Protein AF-A0AAV9CMZ0-F1 (afdb_monomer_lite)

Sequence (146 aa):
MSKTIPIWACVLNRAIANYRRRMGGDGQQDDRLGTISLEMLHWDISLHLPLWVSKTEAASIEDRLEEWTKNLEASGADIASLTLFLKKPLRSLWISQRTVIWLNEVPDHDSWSFTPLILVSTLRWQRSETTDNFRVQLALYTWCRR

InterPro domains:
  IPR007306 tRNA A64-2'-O-ribosylphosphate transferase [PTHR31811] (1-126)
  IPR033449 Rit1, N-terminal domain [PF17184] (1-129)

Radius of gyration: 18.31 Å; chains: 1; bounding box: 62×40×31 Å

Structure (mmCIF, N/CA/C/O backbone):
data_AF-A0AAV9CMZ0-F1
#
_entry.id   AF-A0AAV9CMZ0-F1
#
loop_
_atom_site.group_PDB
_atom_site.id
_atom_site.type_symbol
_atom_site.label_atom_id
_atom_site.label_alt_id
_atom_site.label_comp_id
_atom_site.label_asym_id
_atom_site.label_entity_id
_atom_site.label_seq_id
_atom_site.pdbx_PDB_ins_code
_atom_site.Cartn_x
_atom_site.Cartn_y
_atom_site.Cartn_z
_atom_site.occupancy
_atom_site.B_iso_or_equiv
_atom_site.auth_seq_id
_atom_site.auth_comp_id
_atom_site.auth_asym_id
_atom_site.auth_atom_id
_atom_site.pdbx_PDB_model_num
ATOM 1 N N . MET A 1 1 ? -16.901 2.879 1.163 1.00 55.03 1 MET A N 1
ATOM 2 C CA . MET A 1 1 ? -15.944 3.326 0.122 1.00 55.03 1 MET A CA 1
ATOM 3 C C . MET A 1 1 ? -14.558 3.676 0.675 1.00 55.03 1 MET A C 1
ATOM 5 O O . MET A 1 1 ? -13.573 3.414 0.005 1.00 55.03 1 MET A O 1
ATOM 9 N N . SER A 1 2 ? -14.433 4.206 1.896 1.00 64.75 2 SER A N 1
ATOM 10 C CA . SER A 1 2 ? -13.152 4.719 2.425 1.00 64.75 2 SER A CA 1
ATOM 11 C C . SER A 1 2 ? -12.068 3.669 2.720 1.00 64.75 2 SER A C 1
ATOM 13 O O . SER A 1 2 ? -10.914 4.048 2.877 1.00 64.75 2 SER A O 1
ATOM 15 N N . LYS A 1 3 ? -12.423 2.376 2.812 1.00 77.94 3 LYS A N 1
ATOM 16 C CA . LYS A 1 3 ? -11.496 1.260 3.098 1.00 77.94 3 LYS A CA 1
ATOM 17 C C . LYS A 1 3 ? -10.868 0.670 1.831 1.00 77.94 3 LYS A C 1
ATOM 19 O O . LYS A 1 3 ? -9.840 0.025 1.903 1.00 77.94 3 LYS A O 1
ATOM 24 N N . THR A 1 4 ? -11.454 0.904 0.661 1.00 87.25 4 THR A N 1
ATOM 25 C CA . THR A 1 4 ? -10.975 0.320 -0.600 1.00 87.25 4 THR A CA 1
ATOM 26 C C . THR A 1 4 ? -9.625 0.906 -1.014 1.00 87.25 4 THR A C 1
ATOM 28 O O . THR A 1 4 ? -8.758 0.194 -1.500 1.00 87.25 4 THR A O 1
ATOM 31 N N . ILE A 1 5 ? -9.416 2.196 -0.765 1.00 89.25 5 ILE A N 1
ATOM 32 C CA . ILE A 1 5 ? -8.190 2.894 -1.159 1.00 89.25 5 ILE A CA 1
ATOM 33 C C . ILE A 1 5 ? -6.948 2.423 -0.382 1.00 89.25 5 ILE A C 1
ATOM 35 O O . ILE A 1 5 ? -5.967 2.099 -1.046 1.00 89.25 5 ILE A O 1
ATOM 39 N N . PRO A 1 6 ? -6.941 2.307 0.965 1.00 90.44 6 PRO A N 1
ATOM 40 C CA . PRO A 1 6 ? -5.787 1.739 1.672 1.00 90.44 6 PRO A CA 1
ATOM 41 C C . PRO A 1 6 ? -5.503 0.292 1.280 1.00 90.44 6 PRO A C 1
ATOM 43 O O . PRO A 1 6 ? -4.342 -0.101 1.219 1.00 90.44 6 PRO A O 1
ATOM 46 N N . ILE A 1 7 ? -6.549 -0.490 0.991 1.00 93.25 7 ILE A N 1
ATOM 47 C CA . ILE A 1 7 ? -6.402 -1.870 0.522 1.00 93.25 7 ILE A CA 1
ATOM 48 C C . ILE A 1 7 ? -5.619 -1.884 -0.790 1.00 93.25 7 ILE A C 1
ATOM 50 O O . ILE A 1 7 ? -4.578 -2.526 -0.872 1.00 93.25 7 ILE A O 1
ATOM 54 N N . TRP A 1 8 ? -6.064 -1.131 -1.797 1.00 93.88 8 TRP A N 1
ATOM 55 C CA . TRP A 1 8 ? -5.387 -1.104 -3.095 1.00 93.88 8 TRP A CA 1
ATOM 56 C C . TRP A 1 8 ? -4.019 -0.422 -3.055 1.00 93.88 8 TRP A C 1
ATOM 58 O O . TRP A 1 8 ? -3.129 -0.833 -3.791 1.00 93.88 8 TRP A O 1
ATOM 68 N N . ALA A 1 9 ? -3.808 0.553 -2.167 1.00 93.44 9 ALA A N 1
ATOM 69 C CA . ALA A 1 9 ? -2.478 1.103 -1.909 1.00 93.44 9 ALA A CA 1
ATOM 70 C C . ALA A 1 9 ? -1.518 0.014 -1.397 1.00 93.44 9 ALA A C 1
ATOM 72 O O . ALA A 1 9 ? -0.404 -0.110 -1.900 1.00 93.44 9 ALA A O 1
ATOM 73 N N . CYS A 1 10 ? -1.971 -0.824 -0.458 1.00 94.50 10 CYS A N 1
ATOM 74 C CA . CYS A 1 10 ? -1.197 -1.957 0.048 1.00 94.50 10 CYS A CA 1
ATOM 75 C C . CYS A 1 10 ? -0.935 -3.008 -1.045 1.00 94.50 10 CYS A C 1
ATOM 77 O O . CYS A 1 10 ? 0.202 -3.449 -1.206 1.00 94.50 10 CYS A O 1
ATOM 79 N N . VAL A 1 11 ? -1.950 -3.358 -1.844 1.00 95.69 11 VAL A N 1
ATOM 80 C CA . VAL A 1 11 ? -1.809 -4.293 -2.978 1.00 95.69 11 VAL A CA 1
ATOM 81 C C . VAL A 1 11 ? -0.782 -3.780 -3.995 1.00 95.69 11 VAL A C 1
ATOM 83 O O . VAL A 1 11 ? 0.095 -4.533 -4.414 1.00 95.69 11 VAL A O 1
ATOM 86 N N . LEU A 1 12 ? -0.824 -2.490 -4.346 1.00 94.12 12 LEU A N 1
ATOM 87 C CA . LEU A 1 12 ? 0.163 -1.871 -5.236 1.00 94.12 12 LEU A CA 1
ATOM 88 C C . LEU A 1 12 ? 1.571 -1.899 -4.636 1.00 94.12 12 LEU A C 1
ATOM 90 O O . LEU A 1 12 ? 2.521 -2.265 -5.327 1.00 94.12 12 LEU A O 1
ATOM 94 N N . ASN A 1 13 ? 1.717 -1.573 -3.348 1.00 94.62 13 ASN A N 1
ATOM 95 C CA . ASN A 1 13 ? 3.014 -1.639 -2.676 1.00 94.62 13 ASN A CA 1
ATOM 96 C C . ASN A 1 13 ? 3.585 -3.063 -2.696 1.00 94.62 13 ASN A C 1
ATOM 98 O O . ASN A 1 13 ? 4.781 -3.224 -2.936 1.00 94.62 13 ASN A O 1
ATOM 102 N N . ARG A 1 14 ? 2.747 -4.087 -2.486 1.00 94.44 14 ARG A N 1
ATOM 103 C CA . ARG A 1 14 ? 3.143 -5.501 -2.564 1.00 94.44 14 ARG A CA 1
ATOM 104 C C . ARG A 1 14 ? 3.559 -5.903 -3.976 1.00 94.44 14 ARG A C 1
ATOM 106 O O . ARG A 1 14 ? 4.624 -6.495 -4.130 1.00 94.44 14 ARG A O 1
ATOM 113 N N . ALA A 1 15 ? 2.786 -5.527 -4.994 1.00 93.50 15 ALA A N 1
ATOM 114 C CA . ALA A 1 15 ? 3.110 -5.814 -6.392 1.00 93.50 15 ALA A CA 1
ATOM 115 C C . ALA A 1 15 ? 4.442 -5.169 -6.815 1.00 93.50 15 ALA A C 1
ATOM 117 O O . ALA A 1 15 ? 5.286 -5.818 -7.430 1.00 93.50 15 ALA A O 1
ATOM 118 N N . ILE A 1 16 ? 4.681 -3.914 -6.420 1.00 92.25 16 ILE A N 1
ATOM 119 C CA . ILE A 1 16 ? 5.949 -3.213 -6.680 1.00 92.25 16 ILE A CA 1
ATOM 120 C C . ILE A 1 16 ? 7.109 -3.899 -5.953 1.00 92.25 16 ILE A C 1
ATOM 122 O O . ILE A 1 16 ? 8.162 -4.122 -6.548 1.00 92.25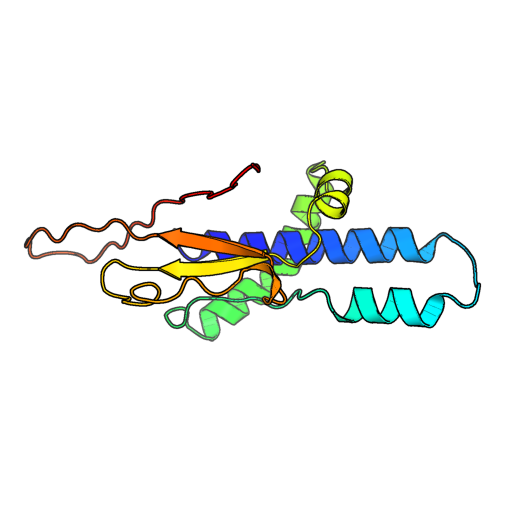 16 ILE A O 1
ATOM 126 N N . ALA A 1 17 ? 6.929 -4.279 -4.684 1.00 91.12 17 ALA A N 1
ATOM 127 C CA . ALA A 1 17 ? 7.949 -5.010 -3.937 1.00 91.12 17 ALA A CA 1
ATOM 128 C C . ALA A 1 17 ? 8.282 -6.356 -4.601 1.00 91.12 17 ALA A C 1
ATOM 130 O O . ALA A 1 17 ? 9.455 -6.696 -4.748 1.00 91.12 17 ALA A O 1
ATOM 131 N N . ASN A 1 18 ? 7.270 -7.098 -5.056 1.00 91.25 18 ASN A N 1
ATOM 132 C CA . ASN A 1 18 ? 7.451 -8.349 -5.791 1.00 91.25 18 ASN A CA 1
ATOM 133 C C . ASN A 1 18 ? 8.206 -8.130 -7.105 1.00 91.25 18 ASN A C 1
ATOM 135 O O . ASN A 1 18 ? 9.155 -8.859 -7.391 1.00 91.25 18 ASN A O 1
ATOM 139 N N . TYR A 1 19 ? 7.833 -7.105 -7.874 1.00 90.12 19 TYR A N 1
ATOM 140 C CA . TYR A 1 19 ? 8.509 -6.749 -9.119 1.00 90.12 19 TYR A CA 1
ATOM 141 C C . TYR A 1 19 ? 9.985 -6.394 -8.883 1.00 90.12 19 TYR A C 1
ATOM 143 O O . TYR A 1 19 ? 10.866 -6.927 -9.559 1.00 90.12 19 TYR A O 1
ATOM 151 N N . ARG A 1 20 ? 10.280 -5.578 -7.860 1.00 87.56 20 ARG A N 1
ATOM 152 C CA . ARG A 1 20 ? 11.657 -5.236 -7.459 1.00 87.56 20 ARG A CA 1
ATOM 153 C C . ARG A 1 20 ? 12.467 -6.468 -7.059 1.00 87.56 20 ARG A C 1
ATOM 155 O O . ARG A 1 20 ? 13.616 -6.583 -7.473 1.00 87.56 20 ARG A O 1
ATOM 162 N N . ARG A 1 21 ? 11.880 -7.404 -6.299 1.00 86.25 21 ARG A N 1
ATOM 163 C CA . ARG A 1 21 ? 12.544 -8.666 -5.915 1.00 86.25 21 ARG A CA 1
ATOM 164 C C . ARG A 1 21 ? 12.877 -9.535 -7.126 1.00 86.25 21 ARG A C 1
ATOM 166 O O . ARG A 1 21 ? 13.970 -10.081 -7.179 1.00 86.25 21 ARG A O 1
ATOM 173 N N . ARG A 1 22 ? 11.960 -9.643 -8.095 1.00 86.62 22 ARG A N 1
ATOM 174 C CA . ARG A 1 22 ? 12.182 -10.409 -9.335 1.00 86.62 22 ARG A CA 1
ATOM 175 C C . ARG A 1 22 ? 13.309 -9.801 -10.173 1.00 86.62 22 ARG A C 1
ATOM 177 O O . ARG A 1 22 ? 14.203 -10.523 -10.587 1.00 86.62 22 ARG A O 1
ATOM 184 N N . MET A 1 23 ? 13.315 -8.477 -10.345 1.00 79.31 23 MET A N 1
ATOM 185 C CA . MET A 1 23 ? 14.354 -7.770 -11.109 1.00 79.31 23 MET A CA 1
ATOM 186 C C . MET A 1 23 ? 15.729 -7.785 -10.422 1.00 79.31 23 MET A C 1
ATOM 188 O O . MET A 1 23 ? 16.750 -7.823 -11.097 1.00 79.31 23 MET A O 1
ATOM 192 N N . GLY A 1 24 ? 15.771 -7.757 -9.086 1.00 68.62 24 GLY A N 1
ATOM 193 C CA . GLY A 1 24 ? 17.022 -7.809 -8.321 1.00 68.62 24 GLY A CA 1
ATOM 194 C C . GLY A 1 24 ? 17.647 -9.204 -8.205 1.00 68.62 24 GLY A C 1
ATOM 195 O O . GLY A 1 24 ? 18.789 -9.307 -7.772 1.00 68.62 24 GLY A O 1
ATOM 196 N N . GLY A 1 25 ? 16.920 -10.267 -8.567 1.00 59.22 25 GLY A N 1
ATOM 197 C CA . GLY A 1 25 ? 17.404 -11.651 -8.506 1.00 59.22 25 GLY A CA 1
ATOM 198 C C . GLY A 1 25 ? 18.144 -12.136 -9.757 1.00 59.22 25 GLY A C 1
ATOM 199 O O . GLY A 1 25 ? 18.807 -13.166 -9.689 1.00 59.22 25 GLY A O 1
ATOM 200 N N . ASP A 1 26 ? 18.055 -11.406 -10.874 1.00 55.25 26 ASP A N 1
ATOM 201 C CA . ASP A 1 26 ? 18.491 -11.879 -12.201 1.00 55.25 26 ASP A CA 1
ATOM 202 C C . ASP A 1 26 ? 19.851 -11.308 -12.662 1.00 55.25 26 ASP A C 1
ATOM 204 O O . ASP A 1 26 ? 20.297 -11.561 -13.780 1.00 55.25 26 ASP A O 1
ATOM 208 N N . GLY A 1 27 ? 20.550 -10.542 -11.814 1.00 49.88 27 GLY A N 1
ATOM 209 C CA . GLY A 1 27 ? 21.793 -9.858 -12.188 1.00 49.88 27 GLY A CA 1
ATOM 210 C C . GLY A 1 27 ? 22.849 -9.827 -11.084 1.00 49.88 27 GLY A C 1
ATOM 211 O O . GLY A 1 27 ? 22.743 -9.030 -10.163 1.00 49.88 27 GLY A O 1
ATOM 212 N N . GLN A 1 28 ? 23.881 -10.661 -11.259 1.00 46.03 28 GLN A N 1
ATOM 213 C CA . GLN A 1 28 ? 25.240 -10.598 -10.690 1.00 46.03 28 GLN A CA 1
ATOM 214 C C . GLN A 1 28 ? 25.415 -10.461 -9.163 1.00 46.03 28 GLN A C 1
ATOM 216 O O . GLN A 1 28 ? 25.144 -9.437 -8.544 1.00 46.03 28 GLN A O 1
ATOM 221 N N . GLN A 1 29 ? 26.046 -11.498 -8.595 1.00 47.84 29 GLN A N 1
ATOM 222 C CA . GLN A 1 29 ? 26.861 -11.420 -7.384 1.00 47.84 29 GLN A CA 1
ATOM 223 C C . GLN A 1 29 ? 27.977 -10.388 -7.592 1.00 47.84 29 GLN A C 1
ATOM 225 O O . GLN A 1 29 ? 29.023 -10.703 -8.149 1.00 47.84 29 GLN A O 1
ATOM 230 N N . ASP A 1 30 ? 27.746 -9.154 -7.173 1.00 44.94 30 ASP A N 1
ATOM 231 C CA . ASP A 1 30 ? 28.797 -8.166 -6.971 1.00 44.94 30 ASP A CA 1
ATOM 232 C C . ASP A 1 30 ? 28.358 -7.263 -5.810 1.00 44.94 30 ASP A C 1
ATOM 234 O O . ASP A 1 30 ? 27.158 -7.076 -5.609 1.00 44.94 30 ASP A O 1
ATOM 238 N N . ASP A 1 31 ? 29.316 -6.763 -5.033 1.00 50.94 31 ASP A N 1
ATOM 239 C CA . ASP A 1 31 ? 29.320 -6.067 -3.720 1.00 50.94 31 ASP A CA 1
ATOM 240 C C . ASP A 1 31 ? 28.172 -5.065 -3.354 1.00 50.94 31 ASP A C 1
ATOM 242 O O . ASP A 1 31 ? 28.135 -4.482 -2.273 1.00 50.94 31 ASP A O 1
ATOM 246 N N . ARG A 1 32 ? 27.175 -4.860 -4.223 1.00 50.94 32 ARG A N 1
ATOM 247 C CA . ARG A 1 32 ? 25.939 -4.063 -4.058 1.00 50.94 32 ARG A CA 1
ATOM 248 C C . ARG A 1 32 ? 24.824 -4.754 -3.263 1.00 50.94 32 ARG A C 1
ATOM 250 O O . ARG A 1 32 ? 23.763 -4.156 -3.049 1.00 50.94 32 ARG A O 1
ATOM 257 N N . LEU A 1 33 ? 25.043 -5.993 -2.816 1.00 50.91 33 LEU A N 1
ATOM 258 C CA . LEU A 1 33 ? 24.058 -6.805 -2.090 1.00 50.91 33 LEU A CA 1
ATOM 259 C C . LEU A 1 33 ? 23.545 -6.104 -0.816 1.00 50.91 33 LEU A C 1
ATOM 261 O O . LEU A 1 33 ? 22.383 -6.266 -0.449 1.00 50.91 33 LEU A O 1
ATOM 265 N N . GLY A 1 34 ? 24.381 -5.283 -0.168 1.00 49.69 34 GLY A N 1
ATOM 266 C CA . GLY A 1 34 ? 24.023 -4.534 1.043 1.00 49.69 34 GLY A CA 1
ATOM 267 C C . GLY A 1 34 ? 23.095 -3.336 0.807 1.00 49.69 34 GLY A C 1
ATOM 268 O O . GLY A 1 34 ? 22.248 -3.049 1.645 1.00 49.69 34 GLY A O 1
ATOM 269 N N . THR A 1 35 ? 23.200 -2.649 -0.335 1.00 49.59 35 THR A N 1
ATOM 270 C CA . THR A 1 35 ? 22.400 -1.440 -0.618 1.00 49.59 35 THR A CA 1
ATOM 271 C C . THR A 1 35 ? 21.024 -1.791 -1.179 1.00 49.59 35 THR A C 1
ATOM 273 O O . THR A 1 35 ? 20.020 -1.231 -0.745 1.00 49.59 35 THR A O 1
ATOM 276 N N . ILE A 1 36 ? 20.955 -2.772 -2.087 1.00 53.44 36 ILE A N 1
ATOM 277 C CA . ILE A 1 36 ? 19.687 -3.237 -2.674 1.00 53.44 36 ILE A CA 1
ATOM 278 C C . ILE A 1 36 ? 18.817 -3.916 -1.607 1.00 53.44 36 ILE A C 1
ATOM 280 O O . ILE A 1 36 ? 17.610 -3.686 -1.557 1.00 53.44 36 ILE A O 1
ATOM 284 N N . SER A 1 37 ? 19.417 -4.701 -0.706 1.00 55.38 37 SER A N 1
ATOM 285 C CA . SER A 1 37 ? 18.690 -5.327 0.405 1.00 55.38 37 SER A CA 1
ATOM 286 C C . SER A 1 37 ? 18.125 -4.302 1.394 1.00 55.38 37 SER A C 1
ATOM 288 O O . SER A 1 37 ? 16.992 -4.470 1.836 1.00 55.38 37 SER A O 1
ATOM 290 N N . LEU A 1 38 ? 18.847 -3.214 1.687 1.00 55.66 38 LEU A N 1
ATOM 291 C CA . LEU A 1 38 ? 18.382 -2.121 2.554 1.00 55.66 38 LEU A CA 1
ATOM 292 C C . LEU A 1 38 ? 17.221 -1.320 1.944 1.00 55.66 38 LEU A C 1
ATOM 294 O O . LEU A 1 38 ? 16.236 -1.052 2.631 1.00 55.66 38 LEU A O 1
ATOM 298 N N . GLU A 1 39 ? 17.285 -0.980 0.653 1.00 56.50 39 GLU A N 1
ATOM 299 C CA . GLU A 1 39 ? 16.178 -0.300 -0.037 1.00 56.50 39 GLU A CA 1
ATOM 300 C C . GLU A 1 39 ? 14.948 -1.209 -0.203 1.00 56.50 39 GLU A C 1
ATOM 302 O O . GLU A 1 39 ? 13.810 -0.746 -0.090 1.00 56.50 39 GLU A O 1
ATOM 307 N N . MET A 1 40 ? 15.157 -2.516 -0.410 1.00 58.09 40 MET A N 1
ATOM 308 C CA . MET A 1 40 ? 14.085 -3.519 -0.398 1.00 58.09 40 MET A CA 1
ATOM 309 C C . MET A 1 40 ? 13.472 -3.709 0.997 1.00 58.09 40 MET A C 1
ATOM 311 O O . MET A 1 40 ? 12.259 -3.884 1.097 1.00 58.09 40 MET A O 1
ATOM 315 N N . LEU A 1 41 ? 14.280 -3.651 2.062 1.00 59.94 41 LEU A N 1
ATOM 316 C CA . LEU A 1 41 ? 13.825 -3.687 3.458 1.00 59.94 41 LEU A CA 1
ATOM 317 C C . LEU A 1 41 ? 12.985 -2.456 3.825 1.00 59.94 41 LEU A C 1
ATOM 319 O O . LEU A 1 41 ? 12.118 -2.546 4.690 1.00 59.94 41 LEU A O 1
ATOM 323 N N . HIS A 1 42 ? 13.217 -1.318 3.169 1.00 74.31 42 HIS A N 1
ATOM 324 C CA . HIS A 1 42 ? 12.549 -0.058 3.494 1.00 74.31 42 HIS A CA 1
ATOM 325 C C . HIS A 1 42 ? 11.177 0.121 2.811 1.00 74.31 42 HIS A C 1
ATOM 327 O O . HIS A 1 42 ? 10.420 1.029 3.162 1.00 74.31 42 HIS A O 1
ATOM 333 N N . TRP A 1 43 ? 10.816 -0.717 1.833 1.00 87.62 43 TRP A N 1
ATOM 334 C CA . TRP A 1 43 ? 9.525 -0.587 1.154 1.00 87.62 43 TRP A CA 1
ATOM 335 C C . TRP A 1 43 ? 8.378 -1.185 1.977 1.00 87.62 43 TRP A C 1
ATOM 337 O O . TRP A 1 43 ? 8.229 -2.402 2.082 1.00 87.62 43 TRP A O 1
ATOM 347 N N . ASP A 1 44 ? 7.533 -0.318 2.531 1.00 90.44 44 ASP A N 1
ATOM 348 C CA . ASP A 1 44 ? 6.420 -0.722 3.387 1.00 90.44 44 ASP A CA 1
ATOM 349 C C . ASP A 1 44 ? 5.291 -1.430 2.611 1.00 90.44 44 ASP A C 1
ATOM 351 O O . ASP A 1 44 ? 4.616 -0.846 1.757 1.00 90.44 44 ASP A O 1
ATOM 355 N N . ILE A 1 45 ? 5.069 -2.701 2.952 1.00 91.25 45 ILE A N 1
ATOM 356 C CA . ILE A 1 45 ? 4.012 -3.572 2.409 1.00 91.25 45 ILE A CA 1
ATOM 357 C C . ILE A 1 45 ? 2.883 -3.845 3.415 1.00 91.25 45 ILE A C 1
ATOM 359 O O . ILE A 1 45 ? 2.003 -4.677 3.159 1.00 91.25 45 ILE A O 1
ATOM 363 N N . SER A 1 46 ? 2.926 -3.183 4.572 1.00 92.44 46 SER A N 1
ATOM 364 C CA . SER A 1 46 ? 1.966 -3.369 5.656 1.00 92.44 46 SER A CA 1
ATOM 365 C C . SER A 1 46 ? 0.611 -2.774 5.286 1.00 92.44 46 SER A C 1
ATOM 367 O O . SER A 1 46 ? 0.509 -1.806 4.525 1.00 92.44 46 SER A O 1
ATOM 369 N N . LEU A 1 47 ? -0.457 -3.353 5.829 1.00 92.31 47 LEU A N 1
ATOM 370 C CA . LEU A 1 47 ? -1.800 -2.843 5.614 1.00 92.31 47 LEU A CA 1
ATOM 371 C C . LEU A 1 47 ? -2.088 -1.694 6.593 1.00 92.31 47 LEU A C 1
ATOM 373 O O . LEU A 1 47 ? -2.135 -1.885 7.805 1.00 92.31 47 LEU A O 1
ATOM 377 N N . HIS A 1 48 ? -2.327 -0.495 6.058 1.00 90.50 48 HIS A N 1
ATOM 378 C CA . HIS A 1 48 ? -2.650 0.696 6.853 1.00 90.50 48 HIS A CA 1
ATOM 379 C C . HIS A 1 48 ? -4.122 1.059 6.725 1.00 90.50 48 HIS A C 1
ATOM 381 O O . HIS A 1 48 ? -4.518 1.787 5.815 1.00 90.50 48 HIS A O 1
ATOM 387 N N . LEU A 1 49 ? -4.941 0.551 7.643 1.00 89.06 49 LEU A N 1
ATOM 388 C CA . LEU A 1 49 ? -6.372 0.845 7.688 1.00 89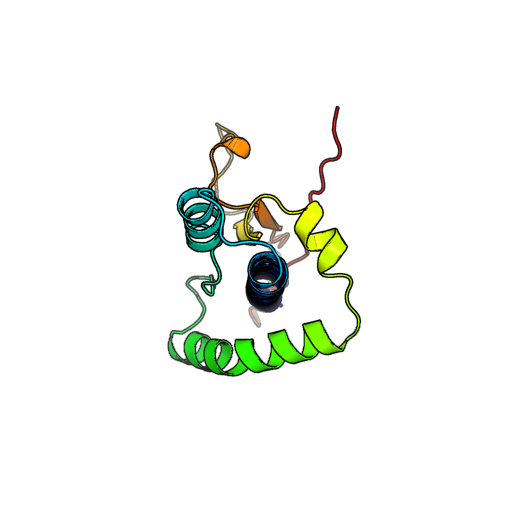.06 49 LEU A CA 1
ATOM 389 C C . LEU A 1 49 ? -6.693 1.995 8.650 1.00 89.06 49 LEU A C 1
ATOM 391 O O . LEU A 1 49 ? -5.937 2.271 9.583 1.00 89.06 49 LEU A O 1
ATOM 395 N N . PRO A 1 50 ? -7.847 2.652 8.467 1.00 85.12 50 PRO A N 1
ATOM 396 C CA . PRO A 1 50 ? -8.367 3.573 9.460 1.00 85.12 50 PRO A CA 1
ATOM 397 C C . PRO A 1 50 ? -8.636 2.920 10.813 1.00 85.12 50 PRO A C 1
ATOM 399 O O . PRO A 1 50 ? -9.054 1.767 10.881 1.00 85.12 50 PRO A O 1
ATOM 402 N N . LEU A 1 51 ? -8.572 3.728 11.871 1.00 82.25 51 LEU A N 1
ATOM 403 C CA . LEU A 1 51 ? -8.853 3.303 13.249 1.00 82.25 51 LEU A CA 1
ATOM 404 C C . LEU A 1 51 ? -10.272 2.744 13.460 1.00 82.25 51 LEU A C 1
ATOM 406 O O . LEU A 1 51 ? -10.501 1.999 14.406 1.00 82.25 51 LEU A O 1
ATOM 410 N N . TRP A 1 52 ? -11.232 3.100 12.601 1.00 82.69 52 TRP A N 1
ATOM 411 C CA . TRP A 1 52 ? -12.610 2.598 12.672 1.00 82.69 52 TRP A CA 1
ATOM 412 C C . TRP A 1 52 ? -12.802 1.222 12.017 1.00 82.69 52 TRP A C 1
ATOM 414 O O . TRP A 1 52 ? -13.922 0.712 11.984 1.00 82.69 52 TRP A O 1
ATOM 424 N N . VAL A 1 53 ? -11.751 0.632 11.441 1.00 86.25 53 VAL A N 1
ATOM 425 C CA . VAL A 1 53 ? -11.784 -0.746 10.942 1.00 86.25 53 VAL A CA 1
ATOM 426 C C . VAL A 1 53 ? -11.469 -1.684 12.100 1.00 86.25 53 VAL A C 1
ATOM 428 O O . VAL A 1 53 ? -10.466 -1.517 12.791 1.00 86.25 53 VAL A O 1
ATOM 431 N N . SER A 1 54 ? -12.344 -2.661 12.342 1.00 90.56 54 SER A N 1
ATOM 432 C CA . SER A 1 54 ? -12.131 -3.624 13.422 1.00 90.56 54 SER A CA 1
ATOM 433 C C . SER A 1 54 ? -10.943 -4.537 13.108 1.00 90.56 54 SER A C 1
ATOM 435 O O . SER A 1 54 ? -10.634 -4.795 11.946 1.00 90.56 54 SER A O 1
ATOM 437 N N . LYS A 1 55 ? -10.293 -5.082 14.143 1.00 91.25 55 LYS A N 1
ATOM 438 C CA . LYS A 1 55 ? -9.176 -6.028 13.964 1.00 91.25 55 LYS A CA 1
ATOM 439 C C . LYS A 1 55 ? -9.591 -7.277 13.181 1.00 91.25 55 LYS A C 1
ATOM 441 O O . LYS A 1 55 ? -8.825 -7.769 12.367 1.00 91.25 55 LYS A O 1
ATOM 446 N N . THR A 1 56 ? -10.813 -7.763 13.398 1.00 93.88 56 THR A N 1
ATOM 447 C CA . THR A 1 56 ? -11.367 -8.916 12.673 1.00 93.88 56 THR A CA 1
ATOM 448 C C . THR A 1 56 ? -11.548 -8.617 11.187 1.00 93.88 56 THR A C 1
ATOM 450 O O . THR A 1 56 ? -11.227 -9.450 10.342 1.00 93.88 56 THR A O 1
ATOM 453 N N . GLU A 1 57 ? -12.042 -7.420 10.857 1.00 91.50 57 GLU A N 1
ATOM 454 C CA . GLU A 1 57 ? -12.168 -6.986 9.466 1.00 91.50 57 GLU A CA 1
ATOM 455 C C . GLU A 1 57 ? -10.787 -6.787 8.829 1.00 91.50 57 GLU A C 1
ATOM 457 O O . GLU A 1 57 ? -10.582 -7.224 7.702 1.00 91.50 57 GLU A O 1
ATOM 462 N N . ALA A 1 58 ? -9.833 -6.198 9.558 1.00 91.56 58 ALA A N 1
ATOM 463 C CA . ALA A 1 58 ? -8.452 -6.047 9.104 1.00 91.56 58 ALA A CA 1
ATOM 464 C C . ALA A 1 58 ? -7.801 -7.401 8.776 1.00 91.56 58 ALA A C 1
ATOM 466 O O . ALA A 1 58 ? -7.290 -7.560 7.672 1.00 91.56 58 ALA A O 1
ATOM 467 N N . ALA A 1 59 ? -7.934 -8.394 9.661 1.00 93.44 59 ALA A N 1
ATOM 468 C CA . ALA A 1 59 ? -7.433 -9.749 9.428 1.00 93.44 59 ALA A CA 1
ATOM 469 C C . ALA A 1 59 ? -8.082 -10.402 8.194 1.00 93.44 59 ALA A C 1
ATOM 471 O O . ALA A 1 59 ? -7.398 -10.931 7.325 1.00 93.44 59 ALA A O 1
ATOM 472 N N . SER A 1 60 ? -9.406 -10.268 8.051 1.00 94.00 60 SER A N 1
ATOM 473 C CA . SER A 1 60 ? -10.130 -10.804 6.886 1.00 94.00 60 SER A CA 1
ATOM 474 C C . SER A 1 60 ? -9.691 -10.160 5.563 1.00 94.00 60 SER A C 1
ATOM 476 O O . SER A 1 60 ? -9.782 -10.776 4.502 1.00 94.00 60 SER A O 1
ATOM 478 N N . ILE A 1 61 ? -9.267 -8.893 5.607 1.00 93.88 61 ILE A N 1
ATOM 479 C CA . ILE A 1 61 ? -8.702 -8.180 4.460 1.00 93.88 61 ILE A CA 1
ATOM 480 C C . ILE A 1 61 ? -7.279 -8.676 4.192 1.00 93.88 61 ILE A C 1
ATOM 482 O O . ILE A 1 61 ? -6.951 -8.947 3.039 1.00 93.88 61 ILE A O 1
ATOM 486 N N . GLU A 1 62 ? -6.455 -8.811 5.233 1.00 94.56 62 GLU A N 1
ATOM 487 C CA . GLU A 1 62 ? -5.070 -9.288 5.150 1.00 94.56 62 GLU A CA 1
ATOM 488 C C . GLU A 1 62 ? -4.963 -10.659 4.485 1.00 94.56 62 GLU A C 1
ATOM 490 O O . GLU A 1 62 ? -4.130 -10.824 3.591 1.00 94.56 62 GLU A O 1
ATOM 495 N N . ASP A 1 63 ? -5.871 -11.578 4.820 1.00 95.38 63 ASP A N 1
ATOM 496 C CA . ASP A 1 63 ? -5.953 -12.916 4.223 1.00 95.38 63 ASP A CA 1
ATOM 497 C C . ASP A 1 63 ? -6.162 -12.881 2.698 1.00 95.38 63 ASP A C 1
ATOM 499 O O . ASP A 1 63 ? -5.722 -13.778 1.978 1.00 95.38 63 ASP A O 1
ATOM 503 N N . ARG A 1 64 ? -6.809 -11.830 2.177 1.00 95.81 64 ARG A N 1
ATOM 504 C CA . ARG A 1 64 ? -7.125 -11.678 0.744 1.00 95.81 64 ARG A CA 1
ATOM 505 C C . ARG A 1 64 ? -6.100 -10.856 -0.030 1.00 95.81 64 ARG A C 1
ATOM 507 O O . ARG A 1 64 ? -6.101 -10.889 -1.261 1.00 95.81 64 ARG A O 1
ATOM 514 N N . LEU A 1 65 ? -5.221 -10.119 0.654 1.00 95.12 65 LEU A N 1
ATOM 515 C CA . LEU A 1 65 ? -4.259 -9.224 -0.000 1.00 95.12 65 LEU A CA 1
ATOM 516 C C . LEU A 1 65 ? -3.335 -9.969 -0.964 1.00 95.12 65 LEU A C 1
ATOM 518 O O . LEU A 1 65 ? -2.990 -9.433 -2.015 1.00 95.12 65 LEU A O 1
ATOM 522 N N . GLU A 1 66 ? -2.932 -11.190 -0.616 1.00 94.12 66 GLU A N 1
ATOM 523 C CA . GLU A 1 66 ? -2.054 -12.002 -1.460 1.00 94.12 66 GLU A CA 1
ATOM 524 C C . GLU A 1 66 ? -2.735 -12.388 -2.779 1.00 94.12 66 GLU A C 1
ATOM 526 O O . GLU A 1 66 ? -2.153 -12.240 -3.853 1.00 94.12 66 GLU A O 1
ATOM 531 N N . GLU A 1 67 ? -3.996 -12.818 -2.714 1.00 96.50 67 GLU A N 1
ATOM 532 C CA . GLU A 1 67 ? -4.794 -13.148 -3.895 1.00 96.50 67 GLU A CA 1
ATOM 533 C C . GLU A 1 67 ? -4.995 -11.920 -4.789 1.00 96.50 67 GLU A C 1
ATOM 535 O O . GLU A 1 67 ? -4.747 -11.973 -5.992 1.00 96.50 67 GLU A O 1
ATOM 540 N N . TRP A 1 68 ? -5.375 -10.779 -4.209 1.00 96.56 68 TRP A N 1
ATOM 541 C CA . TRP A 1 68 ? -5.561 -9.544 -4.974 1.00 96.56 68 TRP A CA 1
ATOM 542 C C . TRP A 1 68 ? -4.268 -9.041 -5.611 1.00 96.56 68 TRP A C 1
ATOM 544 O O . TRP A 1 68 ? -4.306 -8.528 -6.727 1.00 96.56 68 TRP A O 1
ATOM 554 N N . THR A 1 69 ? -3.128 -9.230 -4.942 1.00 95.50 69 THR A N 1
ATOM 555 C CA . THR A 1 69 ? -1.810 -8.903 -5.505 1.00 95.50 69 THR A CA 1
ATOM 556 C C . THR A 1 69 ? -1.522 -9.763 -6.731 1.00 95.50 69 THR A C 1
ATOM 558 O O . THR A 1 69 ? -1.181 -9.225 -7.781 1.00 95.50 69 THR A O 1
ATOM 561 N N . LYS A 1 70 ? -1.750 -11.079 -6.649 1.00 94.50 70 LYS A N 1
ATOM 562 C CA . LYS A 1 70 ? -1.591 -11.986 -7.797 1.00 94.50 70 LYS A CA 1
ATOM 563 C C . LYS A 1 70 ? -2.534 -11.637 -8.944 1.00 94.50 70 LYS A C 1
ATOM 565 O O . LYS A 1 70 ? -2.104 -11.612 -10.092 1.00 94.50 70 LYS A O 1
ATOM 570 N N . ASN A 1 71 ? -3.791 -11.321 -8.641 1.00 95.94 71 ASN A N 1
ATOM 571 C CA . ASN A 1 71 ? -4.774 -10.930 -9.651 1.00 95.94 71 ASN A CA 1
ATOM 572 C C . ASN A 1 71 ? -4.378 -9.624 -10.355 1.00 95.94 71 ASN A C 1
ATOM 574 O O . ASN A 1 71 ? -4.541 -9.522 -11.568 1.00 95.94 71 ASN A O 1
ATOM 578 N N . LEU A 1 72 ? -3.826 -8.649 -9.623 1.00 93.62 72 LEU A N 1
ATOM 579 C CA . LEU A 1 72 ? -3.308 -7.407 -10.201 1.00 93.62 72 LEU A CA 1
ATOM 580 C C . LEU A 1 72 ? -2.082 -7.658 -11.090 1.00 93.62 72 LEU A C 1
ATOM 582 O O . LEU A 1 72 ? -1.986 -7.103 -12.180 1.00 93.62 72 LEU A O 1
ATOM 586 N N . GLU A 1 73 ? -1.147 -8.501 -10.650 1.00 92.19 73 GLU A N 1
ATOM 587 C CA . GLU A 1 73 ? 0.012 -8.878 -11.468 1.00 92.19 73 GLU A CA 1
ATOM 588 C C . GLU A 1 73 ? -0.421 -9.617 -12.749 1.00 92.19 73 GLU A C 1
ATOM 590 O O . GLU A 1 73 ? 0.130 -9.377 -13.822 1.00 92.19 73 GLU A O 1
ATOM 595 N N . ALA A 1 74 ? -1.444 -10.472 -12.659 1.00 93.38 74 ALA A N 1
ATOM 596 C CA . ALA A 1 74 ? -1.989 -11.218 -13.790 1.00 93.38 74 ALA A CA 1
ATOM 597 C C . ALA A 1 74 ? -2.857 -10.368 -14.735 1.00 93.38 74 ALA A C 1
ATOM 599 O O . ALA A 1 74 ? -3.070 -10.761 -15.881 1.00 93.38 74 ALA A O 1
ATOM 600 N N . SER A 1 75 ? -3.350 -9.203 -14.300 1.00 92.31 75 SER A N 1
ATOM 601 C CA . SER A 1 75 ? -4.240 -8.362 -15.111 1.00 92.31 75 SER A CA 1
ATOM 602 C C . SER A 1 75 ? -3.524 -7.597 -16.231 1.00 92.31 75 SER A C 1
ATOM 604 O O . SER A 1 75 ? -4.169 -6.826 -16.939 1.00 92.31 75 SER A O 1
ATOM 606 N N . GLY A 1 76 ? -2.202 -7.742 -16.367 1.00 88.12 76 GLY A N 1
ATOM 607 C CA . GLY A 1 76 ? -1.400 -6.993 -17.339 1.00 88.12 76 GLY A CA 1
ATOM 608 C C . GLY A 1 76 ? -1.198 -5.522 -16.965 1.00 88.12 76 GLY A C 1
ATOM 609 O O . GLY A 1 76 ? -0.916 -4.701 -17.835 1.00 88.12 76 GLY A O 1
ATOM 610 N N . ALA A 1 77 ? -1.365 -5.169 -15.685 1.00 89.06 77 ALA A N 1
ATOM 611 C CA . ALA A 1 77 ? -1.045 -3.831 -15.204 1.00 89.06 77 ALA A CA 1
ATOM 612 C C . ALA A 1 77 ? 0.459 -3.552 -15.373 1.00 89.06 77 ALA A C 1
ATOM 614 O O . ALA A 1 77 ? 1.295 -4.399 -15.059 1.00 89.06 77 ALA A O 1
ATOM 615 N N . ASP A 1 78 ? 0.812 -2.350 -15.832 1.00 90.38 78 ASP A N 1
ATOM 616 C CA . ASP A 1 78 ? 2.209 -1.952 -16.019 1.00 90.38 78 ASP A CA 1
ATOM 617 C C . ASP A 1 78 ? 2.875 -1.588 -14.678 1.00 90.38 78 ASP A C 1
ATOM 619 O O . ASP A 1 78 ? 3.063 -0.423 -14.313 1.00 90.38 78 ASP A O 1
ATOM 623 N N . ILE A 1 79 ? 3.220 -2.625 -13.911 1.00 91.38 79 ILE A N 1
ATOM 624 C CA . ILE A 1 79 ? 3.927 -2.497 -12.632 1.00 91.38 79 ILE A CA 1
ATOM 625 C C . ILE A 1 79 ? 5.355 -1.968 -12.842 1.00 91.38 79 ILE A C 1
ATOM 627 O O . ILE A 1 79 ? 5.908 -1.328 -11.944 1.00 91.38 79 ILE A O 1
ATOM 631 N N . ALA A 1 80 ? 5.945 -2.176 -14.023 1.00 89.12 80 ALA A N 1
ATOM 632 C CA . ALA A 1 80 ? 7.290 -1.709 -14.341 1.00 89.12 80 ALA A CA 1
ATOM 633 C C . ALA A 1 80 ? 7.349 -0.175 -14.347 1.00 89.12 80 ALA A C 1
ATOM 635 O O . ALA A 1 80 ? 8.150 0.414 -13.616 1.00 89.12 80 ALA A O 1
ATOM 636 N N . SER A 1 81 ? 6.440 0.477 -15.077 1.00 89.50 81 SER A N 1
ATOM 637 C CA . SER A 1 81 ? 6.336 1.942 -15.095 1.00 89.50 81 SER A CA 1
ATOM 638 C C . SER A 1 81 ? 5.994 2.519 -13.721 1.00 89.50 81 SER A C 1
ATOM 640 O O . SER A 1 81 ? 6.578 3.523 -13.305 1.00 89.50 81 SER A O 1
ATOM 642 N N . LEU A 1 82 ? 5.105 1.864 -12.964 1.00 87.88 82 LEU A N 1
ATOM 643 C CA . LEU A 1 82 ? 4.782 2.280 -11.593 1.00 87.88 82 LEU A CA 1
ATOM 644 C C . LEU A 1 82 ? 5.992 2.192 -10.658 1.00 87.88 82 LEU A C 1
ATOM 646 O O . LEU A 1 82 ? 6.193 3.078 -9.829 1.00 87.88 82 LEU A O 1
ATOM 650 N N . THR A 1 83 ? 6.818 1.158 -10.815 1.00 88.25 83 THR A N 1
ATOM 651 C CA . THR A 1 83 ? 8.036 0.968 -10.019 1.00 88.25 83 THR A CA 1
ATOM 652 C C . THR A 1 83 ? 9.061 2.074 -10.275 1.00 88.25 83 THR A C 1
ATOM 654 O O . THR A 1 83 ? 9.735 2.494 -9.333 1.00 88.25 83 THR A O 1
ATOM 657 N N . LEU A 1 84 ? 9.159 2.559 -11.520 1.00 87.25 84 LEU A N 1
ATOM 658 C CA . LEU A 1 84 ? 10.029 3.676 -11.905 1.00 87.25 84 LEU A CA 1
ATOM 659 C C . LEU A 1 84 ? 9.515 5.025 -11.384 1.00 87.25 84 LEU A C 1
ATOM 661 O O . LEU A 1 84 ? 10.305 5.891 -11.008 1.00 87.25 84 LEU A O 1
ATOM 665 N N . PHE A 1 85 ? 8.194 5.208 -11.362 1.00 87.94 85 PHE A N 1
ATOM 666 C CA . PHE A 1 85 ? 7.569 6.456 -10.932 1.00 87.94 85 PHE A CA 1
ATOM 667 C C . PHE A 1 85 ? 7.546 6.612 -9.402 1.00 87.94 85 PHE A C 1
ATOM 669 O O . PHE A 1 85 ? 7.820 7.694 -8.878 1.00 87.94 85 PHE A O 1
ATOM 676 N N . LEU A 1 86 ? 7.235 5.541 -8.665 1.00 87.88 86 LEU A N 1
ATOM 677 C CA . LEU A 1 86 ? 7.070 5.581 -7.212 1.00 87.88 86 LEU A CA 1
ATOM 678 C C . LEU A 1 86 ? 8.386 5.319 -6.473 1.00 87.88 86 LEU A C 1
ATOM 680 O O . LEU A 1 86 ? 8.855 4.188 -6.348 1.00 87.88 86 LEU A O 1
ATOM 684 N N . LYS A 1 87 ? 8.950 6.385 -5.900 1.00 85.25 87 LYS A N 1
ATOM 685 C CA . LYS A 1 87 ? 10.171 6.323 -5.079 1.00 85.25 87 LYS A CA 1
ATOM 686 C C . LYS A 1 87 ? 9.918 5.912 -3.625 1.00 85.25 87 LYS A C 1
ATOM 688 O O . LYS A 1 87 ? 10.826 5.403 -2.979 1.00 85.25 87 LYS A O 1
ATOM 693 N N . LYS A 1 88 ? 8.697 6.110 -3.117 1.00 89.19 88 LYS A N 1
ATOM 694 C CA . LYS A 1 88 ? 8.277 5.786 -1.744 1.00 89.19 88 LYS A CA 1
ATOM 695 C C . LYS A 1 88 ? 6.965 4.974 -1.774 1.00 89.19 88 LYS A C 1
ATOM 697 O O . LYS A 1 88 ? 6.198 5.134 -2.728 1.00 89.19 88 LYS A O 1
ATOM 702 N N . PRO A 1 89 ? 6.693 4.115 -0.772 1.00 91.50 89 PRO A N 1
ATOM 703 C CA . PRO A 1 89 ? 5.459 3.330 -0.706 1.00 91.50 89 PRO A CA 1
ATOM 704 C C . PRO A 1 89 ? 4.231 4.233 -0.581 1.00 91.50 89 PRO A C 1
ATOM 706 O O . PRO A 1 89 ? 4.300 5.308 0.006 1.00 91.50 89 PRO A O 1
ATOM 709 N N . LEU A 1 90 ? 3.088 3.801 -1.108 1.00 91.38 90 LEU A N 1
ATOM 710 C CA . LEU A 1 90 ? 1.828 4.535 -1.008 1.00 91.38 90 LEU A CA 1
ATOM 711 C C . LEU A 1 90 ? 1.204 4.356 0.377 1.00 91.38 90 LEU A C 1
ATOM 713 O O . LEU A 1 90 ? 1.090 3.231 0.864 1.00 91.38 90 LEU A O 1
ATOM 717 N N . ARG A 1 91 ? 0.712 5.439 0.984 1.00 89.88 91 ARG A N 1
ATOM 718 C CA . ARG A 1 91 ? -0.069 5.363 2.228 1.00 89.88 91 ARG A CA 1
ATOM 719 C C . ARG A 1 91 ? -1.226 6.341 2.207 1.00 89.88 91 ARG A C 1
ATOM 721 O O . ARG A 1 91 ? -1.039 7.527 1.954 1.00 89.88 91 ARG A O 1
ATOM 728 N N . SER A 1 92 ? -2.428 5.859 2.495 1.00 87.94 92 SER A N 1
ATOM 729 C CA . SER A 1 92 ? -3.602 6.725 2.547 1.00 87.94 92 SER A CA 1
ATOM 730 C C . SER A 1 92 ? -3.716 7.468 3.870 1.00 87.94 92 SER A C 1
ATOM 732 O O . SER A 1 92 ? -3.557 6.875 4.936 1.00 87.94 92 SER A O 1
ATOM 734 N N . LEU A 1 93 ? -4.067 8.749 3.789 1.00 83.56 93 LEU A N 1
ATOM 735 C CA . LEU A 1 93 ? -4.341 9.613 4.932 1.00 83.56 93 LEU A CA 1
ATOM 736 C C . LEU A 1 93 ? -5.771 10.138 4.834 1.00 83.56 93 LEU A C 1
ATOM 738 O O . LEU A 1 93 ? -6.164 10.656 3.793 1.00 83.56 93 LEU A O 1
ATOM 742 N N . TRP A 1 94 ? -6.544 10.034 5.913 1.00 77.25 94 TRP A N 1
ATOM 743 C CA . TRP A 1 94 ? -7.909 10.560 5.959 1.00 77.25 94 TRP A CA 1
ATOM 744 C C . TRP A 1 94 ? -7.931 11.939 6.595 1.00 77.25 94 TRP A C 1
ATOM 746 O O . TRP A 1 94 ? -7.565 12.100 7.757 1.00 77.25 94 TRP A O 1
ATOM 756 N N . ILE A 1 95 ? -8.419 12.917 5.838 1.00 75.44 95 ILE A N 1
ATOM 757 C CA . ILE A 1 95 ? -8.629 14.286 6.293 1.00 75.44 95 ILE A CA 1
ATOM 758 C C . ILE A 1 95 ? -10.130 14.576 6.249 1.00 75.44 95 ILE A C 1
ATOM 760 O O . ILE A 1 95 ? -10.818 14.324 5.258 1.00 75.44 95 ILE A O 1
ATOM 764 N N . SER A 1 96 ? -10.655 15.116 7.343 1.00 67.81 96 SER A N 1
ATOM 765 C CA . SER A 1 96 ? -12.033 15.594 7.454 1.00 67.81 96 SER A CA 1
ATOM 766 C C . SER A 1 96 ? -12.069 17.099 7.728 1.00 67.81 96 SER A C 1
ATOM 768 O O . SER A 1 96 ? -11.102 17.676 8.216 1.00 67.81 96 SER A O 1
ATOM 770 N N . GLN A 1 97 ? -13.215 17.742 7.504 1.00 59.69 97 GLN A N 1
ATOM 771 C CA . GLN A 1 97 ? -13.407 19.161 7.844 1.00 59.69 97 GLN A CA 1
ATOM 772 C C . GLN A 1 97 ? -13.249 19.463 9.349 1.00 59.69 97 GLN A C 1
ATOM 774 O O . GLN A 1 97 ? -13.044 20.611 9.723 1.00 59.69 97 GLN A O 1
ATOM 779 N N . ARG A 1 98 ? -13.334 18.444 10.221 1.00 56.91 98 ARG A N 1
ATOM 780 C CA . ARG A 1 98 ? -13.097 18.578 11.671 1.00 56.91 98 ARG A CA 1
ATOM 781 C C . ARG A 1 98 ? -11.632 18.418 12.065 1.00 56.91 98 ARG A C 1
ATOM 783 O O . ARG A 1 98 ? -11.256 18.798 13.167 1.00 56.91 98 ARG A O 1
ATOM 790 N N . THR A 1 99 ? -10.812 17.822 11.206 1.00 54.97 99 THR A N 1
ATOM 791 C CA . THR A 1 99 ? -9.405 17.581 11.514 1.00 54.97 99 THR A CA 1
ATOM 792 C C . THR A 1 99 ? -8.601 18.812 11.110 1.00 54.97 99 THR A C 1
ATOM 794 O O . THR A 1 99 ? -8.336 19.038 9.932 1.00 54.97 99 THR A O 1
ATOM 797 N N . VAL A 1 100 ? -8.229 19.611 12.108 1.00 49.66 100 VAL A N 1
ATOM 798 C CA . VAL A 1 100 ? -7.414 20.835 12.015 1.00 49.66 100 VAL A CA 1
ATOM 799 C C . VAL A 1 100 ? -5.929 20.467 11.823 1.00 49.66 100 VAL A C 1
ATOM 801 O O . VAL A 1 100 ? -5.068 20.906 12.570 1.00 49.66 100 VAL A O 1
ATOM 804 N N . ILE A 1 101 ? -5.611 19.578 10.874 1.00 52.50 101 ILE A N 1
ATOM 805 C CA . ILE A 1 101 ? -4.248 19.010 10.740 1.00 52.50 101 ILE A CA 1
ATOM 806 C C . ILE A 1 101 ? -3.287 19.931 9.976 1.00 52.50 101 ILE A C 1
ATOM 808 O O . ILE A 1 101 ? -2.086 19.707 10.006 1.00 52.50 101 ILE A O 1
ATOM 812 N N . TRP A 1 102 ? -3.809 20.958 9.297 1.00 51.81 102 TRP A N 1
ATOM 813 C CA . TRP A 1 102 ? -3.058 21.796 8.350 1.00 51.81 102 TRP A CA 1
ATOM 814 C C . TRP A 1 102 ? -3.274 23.293 8.584 1.00 51.81 102 TRP A C 1
ATOM 816 O O . TRP A 1 102 ? -3.257 24.069 7.635 1.00 51.81 102 TRP A O 1
ATOM 826 N N . LEU A 1 103 ? -3.570 23.717 9.818 1.00 49.12 103 LEU A N 1
ATOM 827 C CA . LEU A 1 103 ? -3.929 25.120 10.039 1.00 49.12 103 LEU A CA 1
ATOM 828 C C . LEU A 1 103 ? -2.724 26.062 10.170 1.00 49.12 103 LEU A C 1
ATOM 830 O O . LEU A 1 103 ? -2.957 27.258 10.112 1.00 49.12 103 LEU A O 1
ATOM 834 N N . ASN A 1 104 ? -1.480 25.571 10.308 1.00 47.59 104 ASN A N 1
ATOM 835 C CA . ASN A 1 104 ? -0.313 26.462 10.450 1.00 47.59 104 ASN A CA 1
ATOM 836 C C . ASN A 1 104 ? 1.010 26.002 9.815 1.00 47.59 104 ASN A C 1
ATOM 838 O O . ASN A 1 104 ? 1.842 26.861 9.554 1.00 47.59 104 ASN A O 1
ATOM 842 N N . GLU A 1 105 ? 1.224 24.721 9.507 1.00 53.66 105 GLU A N 1
ATOM 843 C CA . GLU A 1 105 ? 2.429 24.275 8.793 1.00 53.66 105 GLU A CA 1
ATOM 844 C C . GLU A 1 105 ? 2.053 23.123 7.862 1.00 53.66 105 GLU A C 1
ATOM 846 O O . GLU A 1 105 ? 1.388 22.173 8.274 1.00 53.66 105 GLU A O 1
ATOM 851 N N . VAL A 1 106 ? 2.428 23.229 6.588 1.00 55.88 106 VAL A N 1
ATOM 852 C CA . VAL A 1 106 ? 2.375 22.109 5.647 1.00 55.88 106 VAL A CA 1
ATOM 853 C C . VAL A 1 106 ? 3.635 21.292 5.925 1.00 55.88 106 VAL A C 1
ATOM 855 O O . VAL A 1 106 ? 4.708 21.762 5.551 1.00 55.88 106 VAL A O 1
ATOM 858 N N . PRO A 1 107 ? 3.574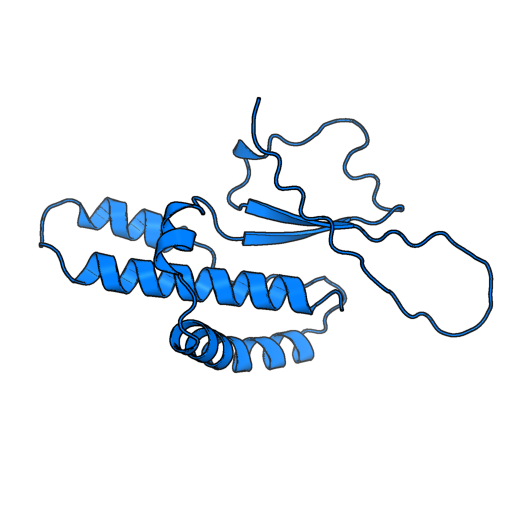 20.133 6.616 1.00 59.41 107 PRO A N 1
ATOM 859 C CA . PRO A 1 107 ? 4.732 19.264 6.754 1.00 59.41 107 PRO A CA 1
ATOM 860 C C . PRO A 1 107 ? 5.369 19.026 5.391 1.00 59.41 107 PRO A C 1
ATOM 862 O O . PRO A 1 107 ? 4.679 18.712 4.418 1.00 59.41 107 PRO A O 1
ATOM 86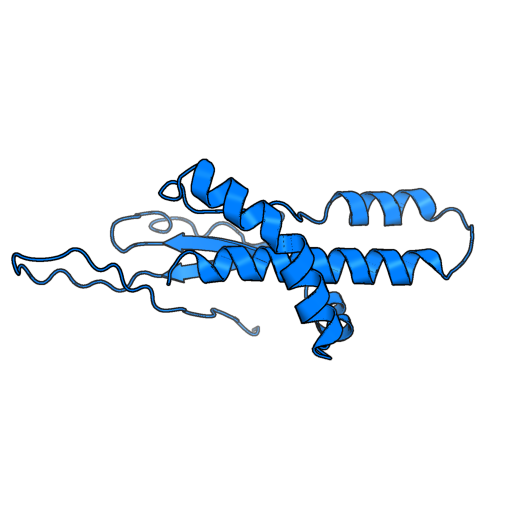5 N N . ASP A 1 108 ? 6.688 19.190 5.340 1.00 65.12 108 ASP A N 1
ATOM 866 C CA . ASP A 1 108 ? 7.446 18.947 4.128 1.00 65.12 108 ASP A CA 1
ATOM 867 C C . ASP A 1 108 ? 7.301 17.472 3.737 1.00 65.12 108 ASP A C 1
ATOM 869 O O . ASP A 1 108 ? 7.803 16.569 4.407 1.00 65.12 108 ASP A O 1
ATOM 873 N N . HIS A 1 109 ? 6.571 17.229 2.655 1.00 64.81 109 HIS A N 1
ATOM 874 C CA . HIS A 1 109 ? 6.310 15.913 2.083 1.00 64.81 109 HIS A CA 1
ATOM 875 C C . HIS A 1 109 ? 7.580 15.101 1.775 1.00 64.81 109 HIS A C 1
ATOM 877 O O . HIS A 1 109 ? 7.535 13.865 1.775 1.00 64.81 109 HIS A O 1
ATOM 883 N N . ASP A 1 110 ? 8.722 15.760 1.556 1.00 69.69 110 ASP A N 1
ATOM 884 C CA . ASP A 1 110 ? 9.991 15.078 1.320 1.00 69.69 110 ASP A CA 1
ATOM 885 C C . ASP A 1 110 ? 10.515 14.378 2.579 1.00 69.69 110 ASP A C 1
ATOM 887 O O . ASP A 1 110 ? 11.154 13.327 2.463 1.00 69.69 110 ASP A O 1
ATOM 891 N N . SER A 1 111 ? 10.139 14.858 3.769 1.00 77.19 111 SER A N 1
ATOM 892 C CA . SER A 1 111 ? 10.492 14.242 5.055 1.00 77.19 111 SER A CA 1
ATOM 893 C C . SER A 1 111 ? 9.755 12.927 5.338 1.00 77.19 111 SER A C 1
ATOM 895 O O . SER A 1 111 ? 10.181 12.143 6.187 1.00 77.19 111 SER A O 1
ATOM 897 N N . TRP A 1 112 ? 8.645 12.650 4.646 1.00 81.75 112 TRP A N 1
ATOM 898 C CA . TRP A 1 112 ? 7.855 11.446 4.902 1.00 81.75 112 TRP A CA 1
ATOM 899 C C . TRP A 1 112 ? 8.496 10.217 4.262 1.00 81.75 112 TRP A C 1
ATOM 901 O O . TRP A 1 112 ? 8.970 10.265 3.128 1.00 81.75 112 TRP A O 1
ATOM 911 N N . SER A 1 113 ? 8.451 9.079 4.955 1.00 85.25 113 SER A N 1
ATOM 912 C CA . SER A 1 113 ? 8.945 7.792 4.441 1.00 85.25 113 SER A CA 1
ATOM 913 C C . SER A 1 113 ? 8.028 7.152 3.388 1.00 85.25 113 SER A C 1
ATOM 915 O O . SER A 1 113 ? 8.349 6.093 2.856 1.00 85.25 113 SER A O 1
ATOM 917 N N . PHE A 1 114 ? 6.897 7.785 3.066 1.00 88.31 114 PHE A N 1
ATOM 918 C CA . PHE A 1 114 ? 5.867 7.285 2.156 1.00 88.31 114 PHE A CA 1
ATOM 919 C C . PHE A 1 114 ? 5.313 8.403 1.257 1.00 88.31 114 PHE A C 1
ATOM 921 O O . PHE A 1 114 ? 5.409 9.586 1.579 1.00 88.31 114 PHE A O 1
ATOM 928 N N . THR A 1 115 ? 4.694 8.025 0.139 1.00 88.31 115 THR A N 1
ATOM 929 C CA . THR A 1 115 ? 3.922 8.908 -0.742 1.00 88.31 115 THR A CA 1
ATOM 930 C C . THR A 1 115 ? 2.461 8.949 -0.271 1.00 88.31 115 THR A C 1
ATOM 932 O O . THR A 1 115 ? 1.785 7.913 -0.274 1.00 88.31 115 THR A O 1
ATOM 935 N N . PRO A 1 116 ? 1.944 10.115 0.155 1.00 86.56 116 PRO A N 1
ATOM 936 C CA . PRO A 1 116 ? 0.603 10.202 0.716 1.00 86.56 116 PRO A CA 1
ATOM 937 C C . PRO A 1 116 ? -0.495 10.164 -0.352 1.00 86.56 116 PRO A C 1
ATOM 939 O O . PRO A 1 116 ? -0.472 10.918 -1.321 1.00 86.56 116 PRO A O 1
ATOM 942 N N . LEU A 1 117 ? -1.517 9.341 -0.120 1.00 84.75 117 LEU A N 1
ATOM 943 C CA . LEU A 1 117 ? -2.798 9.383 -0.824 1.00 84.75 117 LEU A CA 1
ATOM 944 C C . LEU A 1 117 ? -3.820 10.092 0.069 1.00 84.75 117 LEU A C 1
ATOM 946 O O . LEU A 1 117 ? -4.345 9.509 1.018 1.00 84.75 117 LEU A O 1
ATOM 950 N N . ILE A 1 118 ? -4.075 11.369 -0.203 1.00 82.50 118 ILE A N 1
ATOM 951 C CA . ILE A 1 118 ? -4.922 12.204 0.652 1.00 82.50 118 ILE A CA 1
ATOM 952 C C . ILE A 1 118 ? -6.402 11.968 0.335 1.00 82.50 118 ILE A C 1
ATOM 954 O O . ILE A 1 118 ? -6.879 12.209 -0.772 1.00 82.50 118 ILE A O 1
ATOM 958 N N . LEU A 1 119 ? -7.143 11.512 1.341 1.00 80.44 119 LEU A N 1
ATOM 959 C CA . LEU A 1 119 ? -8.564 11.199 1.268 1.00 80.44 119 LEU A CA 1
ATOM 960 C C . LEU A 1 119 ? -9.355 12.273 2.000 1.00 80.44 119 LEU A C 1
ATOM 962 O O . LEU A 1 119 ? -9.393 12.289 3.230 1.00 80.44 119 LEU A O 1
ATOM 966 N N . VAL A 1 120 ? -9.990 13.168 1.241 1.00 74.19 120 VAL A N 1
ATOM 967 C CA . VAL A 1 120 ? -10.737 14.303 1.791 1.00 74.19 120 VAL A CA 1
ATOM 968 C C . VAL A 1 120 ? -12.222 13.967 1.872 1.00 74.19 120 VAL A C 1
ATOM 970 O O . VAL A 1 120 ? -12.878 13.683 0.872 1.00 74.19 120 VAL A O 1
ATOM 973 N N . SER A 1 121 ? -12.783 14.022 3.078 1.00 68.50 121 SER A N 1
ATOM 974 C CA . SER A 1 121 ? -14.234 13.956 3.261 1.00 68.50 121 SER A CA 1
ATOM 975 C C . SER A 1 121 ? -14.851 15.348 3.111 1.00 68.50 121 SER A C 1
ATOM 977 O O . SER A 1 121 ? -14.612 16.237 3.930 1.00 68.50 121 SER A O 1
ATOM 979 N N . THR A 1 122 ? -15.665 15.537 2.074 1.00 59.28 122 THR A N 1
ATOM 980 C CA . THR A 1 122 ? -16.396 16.777 1.766 1.00 59.28 122 THR A CA 1
ATOM 981 C C . THR A 1 122 ? -17.851 16.703 2.247 1.00 59.28 122 THR A C 1
ATOM 983 O O . THR A 1 122 ? -18.781 17.032 1.518 1.00 59.28 122 THR A O 1
ATOM 986 N N . LEU A 1 123 ? -18.095 16.253 3.480 1.00 52.84 123 LEU A N 1
ATOM 987 C CA . LEU A 1 123 ? -19.457 16.231 4.026 1.00 52.84 123 LEU A CA 1
ATOM 988 C C . LEU A 1 123 ? -19.811 17.594 4.631 1.00 52.84 123 LEU A C 1
ATOM 990 O O . LEU A 1 123 ? -19.322 17.959 5.697 1.00 52.84 123 LEU A O 1
ATOM 994 N N . ARG A 1 124 ? -20.687 18.338 3.949 1.00 44.12 124 ARG A N 1
ATOM 995 C CA . ARG A 1 124 ? -21.368 19.519 4.493 1.00 44.12 124 ARG A CA 1
ATOM 996 C C . ARG A 1 124 ? -22.509 19.029 5.388 1.00 44.12 124 ARG A C 1
ATOM 998 O O . ARG A 1 124 ? -23.328 18.225 4.954 1.00 44.12 124 ARG A O 1
ATOM 1005 N N . TRP A 1 125 ? -22.554 19.481 6.636 1.00 42.38 125 TRP A N 1
ATOM 1006 C CA . TRP A 1 125 ? -23.592 19.078 7.587 1.00 42.38 125 TRP A CA 1
ATOM 1007 C C . TRP A 1 125 ? -24.962 19.627 7.145 1.00 42.38 125 TRP A C 1
ATOM 1009 O O . TRP A 1 125 ? -25.175 20.837 7.169 1.00 42.38 125 TRP A O 1
ATOM 1019 N N . GLN A 1 126 ? -25.889 18.755 6.740 1.00 40.91 126 GLN A N 1
ATOM 1020 C CA . GLN A 1 126 ? -27.324 19.051 6.738 1.00 40.91 126 GLN A CA 1
ATOM 1021 C C . GLN A 1 126 ? -27.958 18.250 7.873 1.00 40.91 126 GLN A C 1
ATOM 1023 O O . GLN A 1 126 ? -27.829 17.030 7.932 1.00 40.91 126 GLN A O 1
ATOM 1028 N N . ARG A 1 127 ? -28.611 18.953 8.801 1.00 37.94 127 ARG A N 1
ATOM 1029 C CA . ARG A 1 127 ? -29.371 18.351 9.899 1.00 37.94 127 ARG A CA 1
ATOM 1030 C C . ARG A 1 127 ? -30.564 17.609 9.296 1.00 37.94 127 ARG A C 1
ATOM 1032 O O . ARG A 1 127 ? -31.549 18.238 8.934 1.00 37.94 127 ARG A O 1
ATOM 1039 N N . SER 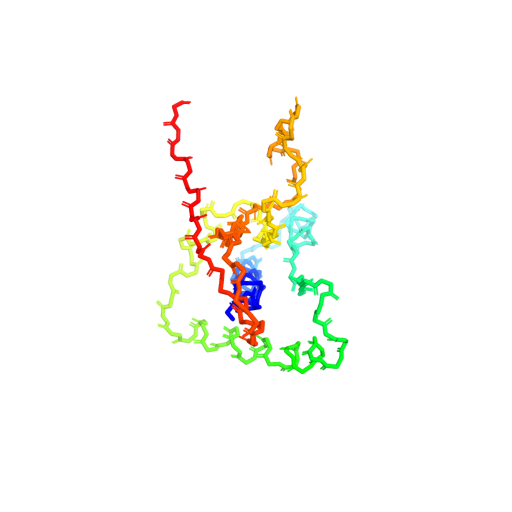A 1 128 ? -30.460 16.298 9.152 1.00 38.66 128 SER A N 1
ATOM 1040 C CA . SER A 1 128 ? -31.597 15.432 8.857 1.00 38.66 128 SER A CA 1
ATOM 1041 C C . SER A 1 128 ? -31.392 14.142 9.627 1.00 38.66 128 SER A C 1
ATOM 10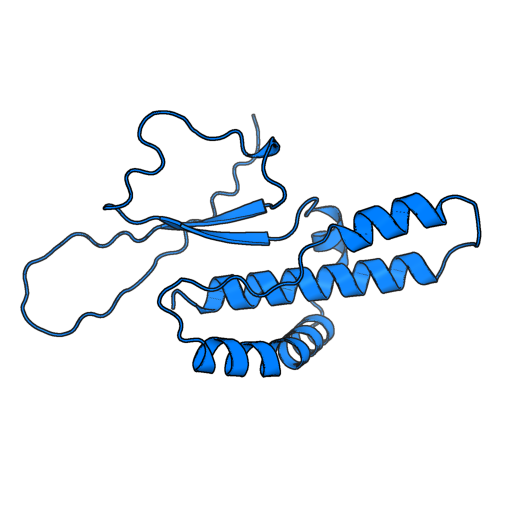43 O O . SER A 1 128 ? -30.435 13.409 9.389 1.00 38.66 128 SER A O 1
ATOM 1045 N N . GLU A 1 129 ? -32.266 13.910 10.599 1.00 46.19 129 GLU A N 1
ATOM 1046 C CA . GLU A 1 129 ? -32.368 12.651 11.322 1.00 46.19 129 GLU A CA 1
ATOM 1047 C C . GLU A 1 129 ? -32.621 11.533 10.313 1.00 46.19 129 GLU A C 1
ATOM 1049 O O . GLU A 1 129 ? -33.650 11.539 9.649 1.00 46.19 129 GLU A O 1
ATOM 1054 N N . THR A 1 130 ? -31.647 10.634 10.162 1.00 46.09 130 THR A N 1
ATOM 1055 C CA . THR A 1 130 ? -31.725 9.198 9.824 1.00 46.09 130 THR A CA 1
ATOM 1056 C C . THR A 1 130 ? -30.575 8.766 8.905 1.00 46.09 130 THR A C 1
ATOM 1058 O O . THR A 1 130 ? -30.406 9.239 7.786 1.00 46.09 130 THR A O 1
ATOM 1061 N N . THR A 1 131 ? -29.806 7.792 9.403 1.00 44.88 131 THR A N 1
ATOM 1062 C CA . THR A 1 131 ? -28.761 6.982 8.740 1.00 44.88 131 THR A CA 1
ATOM 1063 C C . THR A 1 131 ? -27.448 7.671 8.324 1.00 44.88 131 THR A C 1
ATOM 1065 O O . THR A 1 131 ? -27.320 8.265 7.256 1.00 44.88 131 THR A O 1
ATOM 1068 N N . ASP A 1 132 ? -26.418 7.473 9.158 1.00 41.06 132 ASP A N 1
ATOM 1069 C CA . ASP A 1 132 ? -25.014 7.817 8.904 1.00 41.06 132 ASP A CA 1
ATOM 1070 C C . ASP A 1 132 ? -24.419 6.981 7.757 1.00 41.06 132 ASP A C 1
ATOM 1072 O O . ASP A 1 132 ? -23.879 5.893 7.960 1.00 41.06 132 ASP A O 1
ATOM 1076 N N . ASN A 1 133 ? -24.471 7.505 6.532 1.00 40.16 133 ASN A N 1
ATOM 1077 C CA . ASN A 1 133 ? -23.721 6.964 5.399 1.00 40.16 133 ASN A CA 1
ATOM 1078 C C . ASN A 1 133 ? -22.575 7.910 5.014 1.00 40.16 133 ASN A C 1
ATOM 1080 O O . ASN A 1 133 ? -22.740 8.858 4.247 1.00 40.16 133 ASN A O 1
ATOM 1084 N N . PHE A 1 134 ? -21.375 7.620 5.524 1.00 44.06 134 PHE A N 1
ATOM 1085 C CA . PHE A 1 134 ? -20.146 8.331 5.167 1.00 44.06 134 PHE A CA 1
ATOM 1086 C C . PHE A 1 134 ? -19.745 8.042 3.708 1.00 44.06 134 PHE A C 1
ATOM 1088 O O . PHE A 1 134 ? -19.267 6.953 3.374 1.00 44.06 134 PHE A O 1
ATOM 1095 N N . ARG A 1 135 ? -19.895 9.037 2.826 1.00 42.19 135 ARG A N 1
ATOM 1096 C CA . ARG A 1 135 ? -19.349 9.029 1.459 1.00 42.19 135 ARG A CA 1
ATOM 1097 C C . ARG A 1 135 ? -18.060 9.861 1.417 1.00 42.19 135 ARG A C 1
ATOM 1099 O O . ARG A 1 135 ? -18.061 11.011 1.836 1.00 42.19 135 ARG A O 1
ATOM 1106 N N . VAL A 1 136 ? -16.965 9.271 0.929 1.00 42.25 136 VAL A N 1
ATOM 1107 C CA . VAL A 1 136 ? -15.648 9.920 0.758 1.00 42.25 136 VAL A CA 1
ATOM 1108 C C . VAL A 1 136 ? -15.395 10.117 -0.734 1.00 42.25 136 VAL A C 1
ATOM 1110 O O . VAL A 1 136 ? -15.553 9.165 -1.499 1.00 42.25 136 VAL A O 1
ATOM 1113 N N . GLN A 1 137 ? -15.026 11.335 -1.140 1.00 40.09 137 GLN A N 1
ATOM 1114 C CA . GLN A 1 137 ? -14.614 11.663 -2.507 1.00 40.09 137 GLN A CA 1
ATOM 1115 C C . GLN A 1 137 ? -13.080 11.680 -2.590 1.00 40.09 137 GLN A C 1
ATOM 1117 O O . GLN A 1 137 ? -12.402 12.186 -1.700 1.00 40.09 137 GLN A O 1
ATOM 1122 N N . LEU A 1 138 ? -12.529 11.075 -3.643 1.00 38.59 138 LEU A N 1
ATOM 1123 C CA . LEU A 1 138 ? -11.088 10.996 -3.880 1.00 38.59 138 LEU A CA 1
ATOM 1124 C C . LEU A 1 138 ? -10.614 12.299 -4.542 1.00 38.59 138 LEU A C 1
ATOM 1126 O O . LEU A 1 138 ? -11.060 12.610 -5.643 1.00 38.59 138 LEU A O 1
ATOM 1130 N N . ALA A 1 139 ? -9.702 13.033 -3.906 1.00 40.94 139 ALA A N 1
ATOM 1131 C CA . ALA A 1 139 ? -8.950 14.101 -4.559 1.00 40.94 139 ALA A CA 1
ATOM 1132 C C . ALA A 1 139 ? -7.520 13.593 -4.786 1.00 40.94 139 ALA A C 1
ATOM 1134 O O . ALA A 1 139 ? -6.708 13.565 -3.864 1.00 40.94 139 ALA A O 1
ATOM 1135 N N . LEU A 1 140 ? -7.221 13.135 -6.006 1.00 36.81 140 LEU A N 1
ATOM 1136 C CA . LEU A 1 140 ? -5.851 12.819 -6.409 1.00 36.81 140 LEU A CA 1
ATOM 1137 C C . LEU A 1 140 ? -5.099 14.138 -6.595 1.00 36.81 140 LEU A C 1
ATOM 1139 O O . LEU A 1 140 ? -5.135 14.741 -7.664 1.00 36.81 140 LEU A O 1
ATOM 1143 N N . TYR A 1 141 ? -4.427 14.600 -5.544 1.00 38.50 141 TYR A N 1
ATOM 1144 C CA . TYR A 1 141 ? -3.455 15.681 -5.662 1.00 38.50 141 TYR A CA 1
ATOM 1145 C C . TYR A 1 141 ? -2.166 15.129 -6.283 1.00 38.50 141 TYR A C 1
ATOM 1147 O O . TYR A 1 141 ? -1.178 14.885 -5.600 1.00 38.50 141 TYR A O 1
ATOM 1155 N N . THR A 1 142 ? -2.170 14.914 -7.598 1.00 32.88 142 THR A N 1
ATOM 1156 C CA . THR A 1 142 ? -0.931 14.854 -8.378 1.00 32.88 142 THR A CA 1
ATOM 1157 C C . THR A 1 142 ? -0.545 16.285 -8.719 1.00 32.88 142 THR A C 1
ATOM 1159 O O . THR A 1 142 ? -1.029 16.844 -9.705 1.00 32.88 142 THR A O 1
ATOM 1162 N N . TRP A 1 143 ? 0.282 16.914 -7.883 1.00 38.50 143 TRP A N 1
ATOM 1163 C CA . TRP A 1 143 ? 0.829 18.224 -8.219 1.00 38.50 143 TRP A CA 1
ATOM 1164 C C . TRP A 1 143 ? 2.072 18.038 -9.085 1.00 38.50 143 TRP A C 1
ATOM 1166 O O . TRP A 1 143 ? 3.159 17.698 -8.623 1.00 38.50 143 TRP A O 1
ATOM 1176 N N . CYS A 1 144 ? 1.865 18.198 -10.388 1.00 32.53 144 CYS A N 1
ATOM 1177 C CA . CYS A 1 144 ? 2.930 18.349 -11.357 1.00 32.53 144 CYS A CA 1
ATOM 1178 C C . CYS A 1 144 ? 3.539 19.750 -11.172 1.00 32.53 144 CYS A C 1
ATOM 1180 O O . CYS A 1 144 ? 2.836 20.740 -11.350 1.00 32.53 144 CYS A O 1
ATOM 1182 N N . ARG A 1 145 ? 4.817 19.778 -10.771 1.00 37.25 145 ARG A N 1
ATOM 1183 C CA . ARG A 1 145 ? 5.800 20.883 -10.786 1.00 37.25 145 ARG A CA 1
ATOM 1184 C C . ARG A 1 145 ? 5.327 22.274 -11.245 1.00 37.25 145 ARG A C 1
ATOM 1186 O O . ARG A 1 145 ? 4.870 22.443 -12.376 1.00 37.25 145 ARG A O 1
ATOM 1193 N N . ARG A 1 146 ? 5.780 23.287 -10.506 1.00 37.88 146 ARG A N 1
ATOM 1194 C CA . ARG A 1 146 ? 6.767 24.226 -11.063 1.00 37.88 146 ARG A CA 1
ATOM 1195 C C . ARG A 1 146 ? 7.990 24.270 -10.168 1.00 37.88 146 ARG A C 1
ATOM 1197 O O . ARG A 1 146 ? 7.783 24.268 -8.940 1.00 37.88 146 ARG A O 1
#

Organism: Acorus calamus (NCBI:txid4465)

Foldseek 3Di:
DQFVVLLVLLLLLVLLLVVLVVVVVPDDDDPCPVVSVVLSVLRDNDRDGDPPQDPVNVVVSVVCSVVSSVVCVVVPPPSVVVNVVFPAREGEDEDEPPDCPPVDDDPDCVPDRHDYQYWYQPDDDDDDDDDDDGDTDGDPPPDDDD

pLDDT: mean 72.81, std 20.71, range [32.53, 96.56]

Secondary structure (DSSP, 8-state):
-TTHHHHHHHHHHHHHHHHHHHHHTSS--STTHHHHHHHHHTS-------TTS-HHHHHHHHHHHHHHHHHHHHTT--HHHHHHH-SS-EEEEEEETT--TTSS----GGGSSSEEEEEEE--------S------EE--------